Protein AF-A0A1F3VG90-F1 (afdb_monomer)

Mean predicted aligned error: 9.68 Å

Solvent-accessible surface area (backbone atoms only — not comparable to full-atom values): 6444 Å² total; per-residue (Å²): 134,86,88,67,92,71,73,59,68,80,46,56,76,76,42,91,80,84,90,81,76,70,85,91,71,49,64,62,61,49,50,51,70,75,42,74,92,43,56,76,50,49,63,74,41,64,71,52,33,56,51,50,71,76,30,87,61,50,58,59,50,51,52,51,54,49,52,54,54,54,57,71,72,52,80,84,64,96,68,99,64,91,72,73,82,72,80,47,75,47,76,41,86,82,72,130

pLDDT: mean 74.09, std 15.78, range [37.44, 89.69]

Secondary structure (DSSP, 8-state):
-PPPSS-SHHHHTTS-------TTS-HHHHHHHH-TTSEEE-TTSHHHHHHHHH-TTHHHHHHHHHHHHHHHTSTT----S-------EEE-----

Radius of gyration: 15.3 Å; Cα contacts (8 Å, |Δi|>4): 54; chains: 1; bounding box: 39×34×30 Å

Structure (mmCIF, N/CA/C/O backbone):
data_AF-A0A1F3VG90-F1
#
_entry.id   AF-A0A1F3VG90-F1
#
loop_
_atom_site.group_PDB
_atom_site.id
_atom_site.type_symbol
_atom_site.label_atom_id
_atom_site.label_alt_id
_atom_site.label_comp_id
_atom_site.label_asym_id
_atom_site.label_entity_id
_atom_site.label_seq_id
_atom_site.pdbx_PDB_ins_code
_atom_site.Cartn_x
_atom_site.Cartn_y
_atom_site.Cartn_z
_atom_site.occupancy
_atom_site.B_iso_or_equiv
_atom_site.auth_seq_id
_atom_site.auth_comp_id
_atom_site.auth_asym_id
_atom_site.auth_atom_id
_atom_site.pdbx_PDB_model_num
ATOM 1 N N . MET A 1 1 ? -16.335 -15.350 -6.084 1.00 60.41 1 MET A N 1
ATOM 2 C CA . MET A 1 1 ? -15.140 -14.924 -5.319 1.00 60.41 1 MET A CA 1
ATOM 3 C C . MET A 1 1 ? -14.908 -15.954 -4.221 1.00 60.41 1 MET A C 1
ATOM 5 O O . MET A 1 1 ? -15.883 -16.378 -3.618 1.00 60.41 1 MET A O 1
ATOM 9 N N . PHE A 1 2 ? -13.682 -16.444 -4.023 1.00 65.12 2 PHE A N 1
ATOM 10 C CA . PHE A 1 2 ? -13.421 -17.503 -3.038 1.00 65.12 2 PHE A CA 1
ATOM 11 C C . PHE A 1 2 ? -13.408 -16.935 -1.618 1.00 65.12 2 PHE A C 1
ATOM 13 O O . PHE A 1 2 ? -12.694 -15.965 -1.357 1.00 65.12 2 PHE A O 1
ATOM 20 N N . ASN A 1 3 ? -14.166 -17.554 -0.710 1.00 67.31 3 ASN A N 1
ATOM 21 C CA . ASN A 1 3 ? -14.168 -17.183 0.700 1.00 67.31 3 ASN A CA 1
ATOM 22 C C . ASN A 1 3 ? -12.856 -17.650 1.353 1.00 67.31 3 ASN A C 1
ATOM 24 O O . ASN A 1 3 ? -12.504 -18.830 1.274 1.00 67.31 3 ASN A O 1
ATOM 28 N N . ARG A 1 4 ? -12.092 -16.727 1.944 1.00 74.81 4 ARG A N 1
ATOM 29 C CA . ARG A 1 4 ? -10.828 -17.046 2.626 1.00 74.81 4 ARG A CA 1
ATOM 30 C C . ARG A 1 4 ? -11.132 -17.417 4.077 1.00 74.81 4 ARG A C 1
ATOM 32 O O . ARG A 1 4 ? -11.930 -16.758 4.724 1.00 74.81 4 ARG A O 1
ATOM 39 N N . ILE A 1 5 ? -10.452 -18.441 4.595 1.00 80.44 5 ILE A N 1
ATOM 40 C CA . ILE A 1 5 ? -10.623 -18.911 5.985 1.00 80.44 5 ILE A CA 1
ATOM 41 C C . ILE A 1 5 ? -10.158 -17.847 6.997 1.00 80.44 5 IL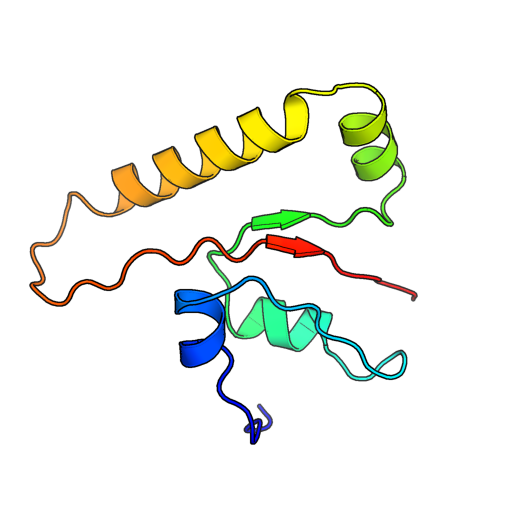E A C 1
ATOM 43 O O . ILE A 1 5 ? -10.681 -17.760 8.102 1.00 80.44 5 ILE A O 1
ATOM 47 N N . ILE A 1 6 ? -9.173 -17.025 6.619 1.00 78.06 6 ILE A N 1
ATOM 48 C CA . ILE A 1 6 ? -8.591 -15.993 7.479 1.00 78.06 6 ILE A CA 1
ATOM 49 C C . ILE A 1 6 ? -9.231 -14.641 7.155 1.00 78.06 6 ILE A C 1
ATOM 51 O O . ILE A 1 6 ? -9.101 -14.152 6.031 1.00 78.06 6 ILE A O 1
ATOM 55 N N . SER A 1 7 ? -9.855 -14.020 8.158 1.00 80.88 7 SER A N 1
ATOM 56 C CA . SER A 1 7 ? -10.241 -12.607 8.105 1.00 80.88 7 SER A CA 1
ATOM 57 C C . SER A 1 7 ? -9.020 -11.738 8.394 1.00 80.88 7 SER A C 1
ATOM 59 O O . SER A 1 7 ? -8.432 -11.821 9.471 1.00 80.88 7 SER A O 1
ATOM 61 N N . LEU A 1 8 ? -8.610 -10.922 7.420 1.00 79.88 8 LEU A N 1
ATOM 62 C CA . LEU A 1 8 ? -7.483 -10.004 7.594 1.00 79.88 8 LEU A CA 1
ATOM 63 C C . LEU A 1 8 ? -7.870 -8.725 8.340 1.00 79.88 8 LEU A C 1
ATOM 65 O O . LEU A 1 8 ? -7.004 -8.107 8.945 1.00 79.88 8 LEU A O 1
ATOM 69 N N . GLU A 1 9 ? -9.143 -8.338 8.336 1.00 79.38 9 GLU A N 1
ATOM 70 C CA . GLU A 1 9 ? -9.616 -7.078 8.922 1.00 79.38 9 GLU A CA 1
ATOM 71 C C . GLU A 1 9 ? -9.355 -6.998 10.433 1.00 79.38 9 GLU A C 1
ATOM 73 O O . GLU A 1 9 ? -8.826 -6.006 10.931 1.00 79.38 9 GLU A O 1
ATOM 78 N N . SER A 1 10 ? -9.612 -8.092 11.157 1.00 80.75 10 SER A N 1
ATOM 79 C CA . SER A 1 10 ? -9.350 -8.176 12.600 1.00 80.75 10 SER A CA 1
ATOM 80 C C . SER A 1 10 ? -7.861 -8.135 12.954 1.00 80.75 10 SER A C 1
ATOM 82 O O . SER A 1 10 ? -7.497 -7.777 14.074 1.00 80.75 10 SER A O 1
ATOM 84 N N . ILE A 1 11 ? -6.995 -8.518 12.014 1.00 81.62 11 ILE A N 1
ATOM 85 C CA . ILE A 1 11 ? -5.545 -8.550 12.203 1.00 81.62 11 ILE A CA 1
ATOM 86 C C . ILE A 1 11 ? -4.949 -7.184 11.853 1.00 81.62 11 ILE A C 1
ATOM 88 O O . ILE A 1 11 ? -4.121 -6.671 12.605 1.00 81.62 11 ILE A O 1
ATOM 92 N N . LEU A 1 12 ? -5.401 -6.593 10.746 1.00 81.38 12 LEU A N 1
ATOM 93 C CA . LEU A 1 12 ? -4.940 -5.302 10.237 1.00 81.38 12 LEU A CA 1
ATOM 94 C C . LEU A 1 12 ? -5.286 -4.141 11.175 1.00 81.38 12 LEU A C 1
ATOM 96 O O . LEU A 1 12 ? -4.508 -3.198 11.254 1.00 81.38 12 LEU A O 1
ATOM 100 N N . SER A 1 13 ? -6.370 -4.243 11.951 1.00 78.94 13 SER A N 1
ATOM 101 C CA . SER A 1 13 ? -6.702 -3.249 12.986 1.00 78.94 13 SER A CA 1
ATOM 102 C C . SER A 1 13 ? -5.717 -3.215 14.159 1.00 78.94 13 SER A C 1
ATOM 104 O O . SER A 1 13 ? -5.711 -2.262 14.934 1.00 78.94 13 SER A O 1
ATOM 106 N N . ARG A 1 14 ? -4.889 -4.256 14.324 1.00 80.44 14 ARG A N 1
ATOM 107 C CA . ARG A 1 14 ? -3.941 -4.370 15.445 1.00 80.44 14 ARG A CA 1
ATOM 108 C C . ARG A 1 14 ? -2.484 -4.308 15.016 1.00 80.44 14 ARG A C 1
ATOM 110 O O . ARG A 1 14 ? -1.634 -3.965 15.833 1.00 80.44 14 ARG A O 1
ATOM 117 N N . LYS A 1 15 ? -2.173 -4.732 13.791 1.00 80.75 15 LYS A N 1
ATOM 118 C CA . LYS A 1 15 ? -0.795 -4.855 13.310 1.00 80.75 15 LYS A CA 1
ATOM 119 C C . LYS A 1 15 ? -0.703 -4.893 11.792 1.00 80.75 15 LYS A C 1
ATOM 121 O O . LYS A 1 15 ? -1.587 -5.397 11.103 1.00 80.75 15 LYS A O 1
ATOM 126 N N . SER A 1 16 ? 0.455 -4.488 11.291 1.00 81.38 16 SER A N 1
ATOM 127 C CA . SER A 1 16 ? 0.853 -4.709 9.904 1.00 81.38 16 SER A CA 1
ATOM 128 C C . SER A 1 16 ? 1.118 -6.195 9.649 1.00 81.38 16 SER A C 1
ATOM 130 O O . SER A 1 16 ? 1.690 -6.897 10.489 1.00 81.38 16 SER A O 1
ATOM 132 N N . VAL A 1 17 ? 0.710 -6.687 8.479 1.00 83.31 17 VAL A N 1
ATOM 133 C CA . VAL A 1 17 ? 0.843 -8.101 8.104 1.00 83.31 17 VAL A CA 1
ATOM 134 C C . VAL A 1 17 ? 1.520 -8.223 6.750 1.00 83.31 17 VAL A C 1
ATOM 136 O O . VAL A 1 17 ? 1.149 -7.547 5.794 1.00 83.31 17 VAL A O 1
ATOM 139 N N . PHE A 1 18 ? 2.465 -9.154 6.647 1.00 82.06 18 PHE A N 1
ATOM 140 C CA . PHE A 1 18 ? 3.014 -9.577 5.366 1.00 82.06 18 PHE A CA 1
ATOM 141 C C . PHE A 1 18 ? 2.236 -10.780 4.830 1.00 82.06 18 PHE A C 1
ATOM 143 O O . PHE A 1 18 ? 2.204 -11.842 5.454 1.00 82.06 18 PHE A O 1
ATOM 150 N N . LEU A 1 19 ? 1.616 -10.625 3.657 1.00 81.38 19 LEU A N 1
ATOM 151 C CA . LEU A 1 19 ? 0.924 -11.721 2.982 1.00 81.38 19 LEU A CA 1
ATOM 152 C C . LEU A 1 19 ? 1.883 -12.468 2.048 1.00 81.38 19 LEU A C 1
ATOM 154 O O . LEU A 1 19 ? 2.146 -12.045 0.919 1.00 81.38 19 LEU A O 1
ATOM 158 N N . PHE A 1 20 ? 2.370 -13.618 2.505 1.00 81.06 20 PHE A N 1
ATOM 159 C CA . PHE A 1 20 ? 3.204 -14.513 1.706 1.00 81.06 20 PHE A CA 1
ATOM 160 C C . PHE A 1 20 ? 2.381 -15.597 0.998 1.00 81.06 20 PHE A C 1
ATOM 162 O O . PHE A 1 20 ? 1.242 -15.889 1.353 1.00 81.06 20 PHE A O 1
ATOM 169 N N . GLY A 1 21 ? 2.967 -16.202 -0.035 1.00 81.62 21 GLY A N 1
ATOM 170 C CA . GLY A 1 21 ? 2.411 -17.378 -0.702 1.00 81.62 21 GLY A CA 1
ATOM 171 C C . GLY A 1 21 ? 2.962 -17.580 -2.117 1.00 81.62 21 GLY A C 1
ATOM 172 O O . GLY A 1 21 ? 3.550 -16.645 -2.677 1.00 81.62 21 GLY A O 1
ATOM 173 N N . PRO A 1 22 ? 2.737 -18.759 -2.730 1.00 84.12 22 PRO A N 1
ATOM 174 C CA . PRO A 1 22 ? 3.255 -19.106 -4.056 1.00 84.12 22 PRO A CA 1
ATOM 175 C C . PRO A 1 22 ? 2.887 -18.076 -5.126 1.00 84.12 22 PRO A C 1
ATOM 177 O O . PRO A 1 22 ? 1.899 -17.346 -4.985 1.00 84.12 22 PRO A O 1
ATOM 180 N N . ARG A 1 23 ? 3.663 -17.993 -6.209 1.00 78.94 23 ARG A N 1
ATOM 181 C CA . ARG A 1 23 ? 3.337 -17.111 -7.345 1.00 78.94 23 ARG A CA 1
ATOM 182 C C . ARG A 1 23 ? 1.993 -17.502 -7.967 1.00 78.94 23 ARG A C 1
ATOM 184 O O . ARG A 1 23 ? 1.523 -18.614 -7.770 1.00 78.94 23 ARG A O 1
ATOM 191 N N . GLN A 1 24 ? 1.352 -16.550 -8.650 1.00 79.12 24 GLN A N 1
ATOM 192 C CA . GLN A 1 24 ? 0.118 -16.786 -9.416 1.00 79.12 24 GLN A CA 1
ATOM 193 C C . GLN A 1 24 ? -1.118 -17.244 -8.600 1.00 79.12 24 GLN A C 1
ATOM 195 O O . GLN A 1 24 ? -2.148 -17.593 -9.155 1.00 79.12 24 GLN A O 1
ATOM 200 N N . THR A 1 25 ? -1.078 -17.151 -7.267 1.00 81.31 25 THR A N 1
ATOM 201 C CA . THR A 1 25 ? -2.202 -17.488 -6.359 1.00 81.31 25 THR A CA 1
ATOM 202 C C . THR A 1 25 ? -3.230 -16.361 -6.168 1.00 81.31 25 THR A C 1
ATOM 204 O O . THR A 1 25 ? -4.059 -16.409 -5.256 1.00 81.31 25 THR A O 1
ATOM 207 N N . GLY A 1 26 ? -3.150 -15.302 -6.981 1.00 82.62 26 GLY A N 1
ATOM 208 C CA . GLY A 1 26 ? -4.110 -14.194 -6.961 1.00 82.62 26 GLY A CA 1
ATOM 209 C C . GLY A 1 26 ? -4.081 -13.320 -5.701 1.00 82.62 26 GLY A C 1
ATOM 210 O O . GLY A 1 26 ? -5.058 -12.632 -5.434 1.00 82.62 26 GLY A O 1
ATOM 211 N N . LYS A 1 27 ? -2.993 -13.330 -4.912 1.00 85.50 27 LYS A N 1
ATOM 212 C CA . LYS A 1 27 ? -2.862 -12.524 -3.676 1.00 85.50 27 LYS A CA 1
ATOM 213 C C . LYS A 1 27 ? -3.150 -11.039 -3.925 1.00 85.50 27 LYS A C 1
ATOM 215 O O . LYS A 1 27 ? -4.026 -10.479 -3.281 1.00 85.50 27 LYS A O 1
ATOM 220 N N . 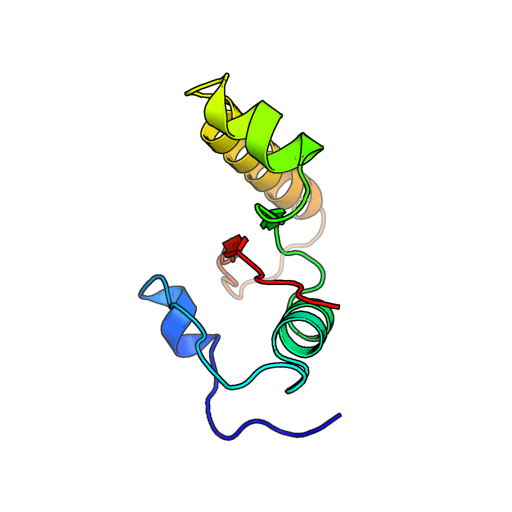SER A 1 28 ? -2.459 -10.433 -4.894 1.00 82.56 28 SER A N 1
ATOM 221 C CA . SER A 1 28 ? -2.641 -9.022 -5.258 1.00 82.56 28 SER A CA 1
ATOM 222 C C . SER A 1 28 ? -4.062 -8.738 -5.740 1.00 82.56 28 SER A C 1
ATOM 224 O O . SER A 1 28 ? -4.674 -7.778 -5.294 1.00 82.56 28 SER A O 1
ATOM 226 N N . THR A 1 29 ? -4.606 -9.608 -6.596 1.00 85.75 29 THR A N 1
ATOM 227 C CA . THR A 1 29 ? -5.976 -9.500 -7.117 1.00 85.75 29 THR A CA 1
ATOM 228 C C . THR A 1 29 ? -7.013 -9.556 -5.998 1.00 85.75 29 THR A C 1
ATOM 230 O O . THR A 1 29 ? -7.958 -8.777 -5.992 1.00 85.75 29 THR A O 1
ATOM 233 N N . TRP A 1 30 ? -6.825 -10.447 -5.025 1.00 84.50 30 TRP A N 1
ATOM 234 C CA . TRP A 1 30 ? -7.716 -10.571 -3.877 1.00 84.50 30 TRP A CA 1
ATOM 235 C C . TRP A 1 30 ? -7.634 -9.343 -2.959 1.00 84.50 30 TRP A C 1
ATOM 237 O O . TRP A 1 30 ? -8.671 -8.825 -2.563 1.00 84.50 30 TRP A O 1
ATOM 247 N N . LEU A 1 31 ? -6.428 -8.826 -2.694 1.00 82.44 31 LEU A N 1
ATOM 248 C CA . LEU A 1 31 ? -6.237 -7.585 -1.934 1.00 82.44 31 LEU A CA 1
ATOM 249 C C . LEU A 1 31 ? -6.893 -6.383 -2.629 1.00 82.44 31 LEU A C 1
ATOM 251 O O . LEU A 1 31 ? -7.519 -5.582 -1.949 1.00 82.44 31 LEU A O 1
ATOM 255 N N . MET A 1 32 ? -6.772 -6.268 -3.956 1.00 83.75 32 MET A N 1
ATOM 256 C CA . MET A 1 32 ? -7.411 -5.217 -4.769 1.00 83.75 32 MET A CA 1
ATOM 257 C C . MET A 1 32 ? -8.937 -5.285 -4.750 1.00 83.75 32 MET A C 1
ATOM 259 O O . MET A 1 32 ? -9.594 -4.253 -4.696 1.00 83.75 32 MET A O 1
ATOM 263 N N . ALA A 1 33 ? -9.501 -6.493 -4.768 1.00 84.88 33 ALA A N 1
ATOM 264 C CA . ALA A 1 33 ? -10.946 -6.680 -4.696 1.00 84.88 33 ALA A CA 1
ATOM 265 C C . ALA A 1 33 ? -11.507 -6.420 -3.288 1.00 84.88 33 ALA A C 1
ATOM 267 O O . ALA A 1 33 ? -12.595 -5.870 -3.164 1.00 84.88 33 ALA A O 1
ATOM 268 N N . GLN A 1 34 ? -10.782 -6.820 -2.238 1.00 82.94 34 GLN A N 1
ATOM 269 C CA . GLN A 1 34 ? -11.239 -6.683 -0.852 1.00 82.94 34 GLN A CA 1
ATOM 270 C C . GLN A 1 34 ? -11.060 -5.260 -0.303 1.00 82.94 34 GLN A C 1
ATOM 272 O O . GLN A 1 34 ? -11.855 -4.828 0.528 1.00 82.94 34 GLN A O 1
ATOM 277 N N . TYR A 1 35 ? -10.029 -4.539 -0.752 1.00 82.06 35 TYR A N 1
ATOM 278 C CA . TYR A 1 35 ? -9.667 -3.220 -0.228 1.00 82.06 35 TYR A CA 1
ATOM 279 C C . TYR A 1 35 ? -9.561 -2.161 -1.337 1.00 82.06 35 TYR A C 1
ATOM 281 O O . TYR A 1 35 ? -8.513 -1.545 -1.503 1.00 82.06 35 TYR A O 1
ATOM 289 N N . PRO A 1 36 ? -10.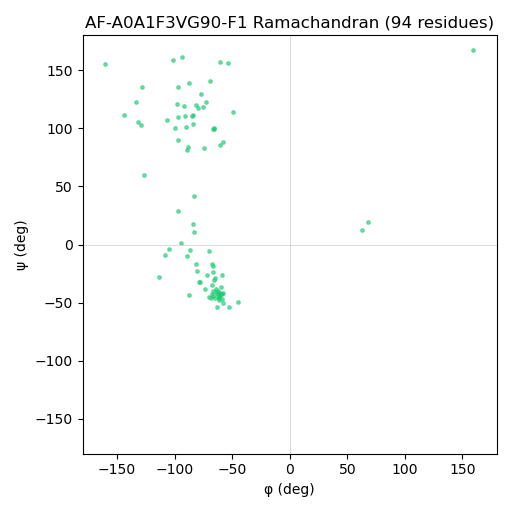636 -1.896 -2.098 1.00 80.94 36 PRO A N 1
ATOM 290 C CA . PRO A 1 36 ? -10.583 -0.979 -3.242 1.00 80.94 36 PRO A CA 1
ATOM 291 C C . PRO A 1 36 ? -10.143 0.447 -2.867 1.00 80.94 36 PRO A C 1
ATOM 293 O O . PRO A 1 36 ? -9.551 1.141 -3.689 1.00 80.94 36 PRO A O 1
ATOM 296 N N . ASN A 1 37 ? -10.376 0.854 -1.616 1.00 82.00 37 ASN A N 1
ATOM 297 C CA . ASN A 1 37 ? -10.024 2.168 -1.075 1.00 82.00 37 ASN A CA 1
ATOM 298 C C . ASN A 1 37 ? -8.694 2.155 -0.298 1.00 82.00 37 ASN A C 1
ATOM 300 O O . ASN A 1 37 ? -8.539 2.914 0.652 1.00 82.00 37 ASN A O 1
ATOM 304 N N . ALA A 1 38 ? -7.758 1.268 -0.644 1.00 83.12 38 ALA A N 1
ATOM 305 C CA . ALA A 1 38 ? -6.438 1.181 -0.019 1.00 83.12 38 ALA A CA 1
ATOM 306 C C . ALA A 1 38 ? -5.333 1.826 -0.873 1.00 83.12 38 ALA A C 1
ATOM 308 O O . ALA A 1 38 ? -5.457 1.966 -2.092 1.00 83.12 38 ALA A O 1
ATOM 309 N N . LEU A 1 39 ? -4.216 2.181 -0.231 1.00 84.56 39 LEU A N 1
ATOM 310 C CA . LEU A 1 39 ? -3.037 2.710 -0.913 1.00 84.56 39 LEU A CA 1
ATOM 311 C C . LEU A 1 39 ? -2.171 1.557 -1.448 1.00 84.56 39 LEU A C 1
ATOM 313 O O . LEU A 1 39 ? -1.552 0.800 -0.693 1.00 84.56 39 LEU A O 1
ATOM 317 N N . TYR A 1 40 ? -2.110 1.425 -2.775 1.00 85.88 40 TYR A N 1
ATOM 318 C CA . TYR A 1 40 ? -1.329 0.385 -3.449 1.00 85.88 40 TYR A CA 1
ATOM 319 C C . TYR A 1 40 ? 0.033 0.902 -3.900 1.00 85.88 40 TYR A C 1
ATOM 321 O O . TYR A 1 40 ? 0.139 1.617 -4.896 1.00 85.88 40 TYR A O 1
ATOM 329 N N . VAL A 1 41 ? 1.092 0.432 -3.241 1.00 85.44 41 VAL A N 1
ATOM 330 C CA . VAL A 1 41 ? 2.473 0.751 -3.617 1.00 85.44 41 VAL A CA 1
ATOM 331 C C . VAL A 1 41 ? 3.121 -0.473 -4.260 1.00 85.44 41 VAL A C 1
ATOM 333 O O . VAL A 1 41 ? 3.441 -1.467 -3.608 1.00 85.44 41 VAL A O 1
ATOM 336 N N . ASN A 1 42 ? 3.323 -0.423 -5.579 1.00 85.50 42 ASN A N 1
ATOM 337 C CA . ASN A 1 42 ? 3.983 -1.501 -6.314 1.00 85.50 42 ASN A CA 1
ATOM 338 C C . ASN A 1 42 ? 5.468 -1.190 -6.532 1.00 85.50 42 ASN A C 1
ATOM 340 O O . ASN A 1 42 ? 5.853 -0.642 -7.566 1.00 85.50 42 ASN A O 1
ATOM 344 N N . LEU A 1 43 ? 6.296 -1.615 -5.579 1.00 84.00 43 LEU A N 1
ATOM 345 C CA . LEU A 1 43 ? 7.751 -1.437 -5.613 1.00 84.00 43 LEU A CA 1
ATOM 346 C C . LEU A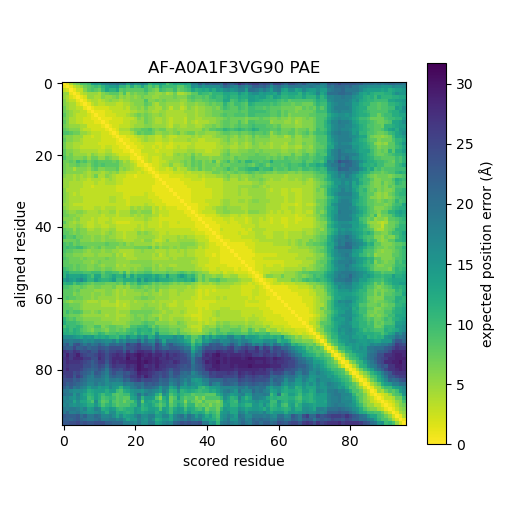 1 43 ? 8.467 -2.288 -6.675 1.00 84.00 43 LEU A C 1
ATOM 348 O O . LEU A 1 43 ? 9.666 -2.134 -6.863 1.00 84.00 43 LEU A O 1
ATOM 352 N N . LEU A 1 44 ? 7.775 -3.178 -7.397 1.00 83.19 44 LEU A N 1
ATOM 353 C CA . LEU A 1 44 ? 8.380 -3.842 -8.558 1.00 83.19 44 LEU A CA 1
ATOM 354 C C . LEU A 1 44 ? 8.348 -2.983 -9.819 1.00 83.19 44 LEU A C 1
ATOM 356 O O . LEU A 1 44 ? 9.039 -3.287 -10.792 1.00 83.19 44 LEU A O 1
ATOM 360 N N . ARG A 1 45 ? 7.516 -1.939 -9.848 1.00 85.38 45 ARG A N 1
ATOM 361 C CA . ARG A 1 45 ? 7.521 -1.008 -10.971 1.00 85.38 45 ARG A CA 1
ATOM 362 C C . ARG A 1 45 ? 8.748 -0.125 -10.838 1.00 85.38 45 ARG A C 1
ATOM 364 O O . ARG A 1 45 ? 8.823 0.658 -9.899 1.00 85.38 45 ARG A O 1
ATOM 371 N N . LYS A 1 46 ? 9.645 -0.197 -11.824 1.00 87.62 46 LYS A N 1
ATOM 372 C CA . LYS A 1 46 ? 10.886 0.589 -11.868 1.00 87.62 46 LYS A CA 1
ATOM 373 C C . LYS A 1 46 ? 10.664 2.061 -11.503 1.00 87.62 46 LYS A C 1
ATOM 375 O O . LYS A 1 46 ? 11.300 2.560 -10.595 1.00 87.62 46 LYS A O 1
ATOM 380 N N . LYS A 1 47 ? 9.678 2.721 -12.122 1.00 87.88 47 LYS A N 1
ATOM 381 C CA . LYS A 1 47 ? 9.360 4.130 -11.836 1.00 87.88 47 LYS A CA 1
ATOM 382 C C . LYS A 1 47 ? 8.985 4.387 -10.369 1.00 87.88 47 LYS A C 1
ATOM 384 O O . LYS A 1 47 ? 9.408 5.390 -9.815 1.00 87.88 47 LYS A O 1
ATOM 389 N N . ALA A 1 48 ? 8.182 3.510 -9.762 1.00 85.56 48 ALA A N 1
ATOM 390 C CA . ALA A 1 48 ? 7.780 3.658 -8.364 1.00 85.56 48 ALA A CA 1
ATOM 391 C C . ALA A 1 48 ? 8.971 3.398 -7.436 1.00 85.56 48 ALA A C 1
ATOM 393 O O . ALA A 1 48 ? 9.228 4.181 -6.532 1.00 85.56 48 ALA A O 1
ATOM 394 N N . PHE A 1 49 ? 9.734 2.338 -7.709 1.00 87.88 49 PHE A N 1
ATOM 395 C CA . PHE A 1 49 ? 10.948 2.023 -6.968 1.00 87.88 49 PHE A CA 1
ATOM 396 C C . PHE A 1 49 ? 11.963 3.168 -7.009 1.00 87.88 49 PHE A C 1
ATOM 398 O O . PHE A 1 49 ? 12.420 3.605 -5.959 1.00 87.88 49 PHE A O 1
ATOM 405 N N . ASP A 1 50 ? 12.269 3.684 -8.200 1.00 89.00 50 ASP A N 1
ATOM 406 C CA . ASP A 1 50 ? 13.221 4.778 -8.389 1.00 89.00 50 ASP A CA 1
ATOM 407 C C . ASP A 1 50 ? 12.737 6.054 -7.683 1.00 89.00 50 ASP A C 1
ATOM 409 O O . ASP A 1 50 ? 13.533 6.746 -7.057 1.00 89.00 50 ASP A O 1
ATOM 413 N N . PHE A 1 51 ? 11.437 6.359 -7.733 1.00 89.31 51 PHE A N 1
ATOM 414 C CA . PHE A 1 51 ? 10.863 7.518 -7.046 1.00 89.31 51 PHE A CA 1
ATOM 415 C C . PHE A 1 51 ? 11.016 7.421 -5.521 1.00 89.31 51 PHE A C 1
ATOM 417 O O . PHE A 1 51 ? 11.601 8.311 -4.909 1.00 89.31 51 PHE A O 1
ATOM 424 N N . PHE A 1 52 ? 10.569 6.317 -4.912 1.00 87.25 52 PHE A N 1
ATOM 425 C CA . PHE A 1 52 ? 10.636 6.152 -3.454 1.00 87.25 52 PHE A CA 1
ATOM 426 C C . PHE A 1 52 ? 12.058 5.918 -2.932 1.00 87.25 52 PHE A C 1
ATOM 428 O O . PHE A 1 52 ? 12.345 6.242 -1.787 1.00 87.25 52 PHE A O 1
ATOM 435 N N . SER A 1 53 ? 12.962 5.375 -3.750 1.00 86.50 53 SER A N 1
ATOM 436 C CA . SER A 1 53 ? 14.354 5.152 -3.332 1.00 86.50 53 SER A CA 1
ATOM 437 C C . SER A 1 53 ? 15.185 6.435 -3.354 1.00 86.50 53 SER A C 1
ATOM 439 O O . SER A 1 53 ? 16.089 6.591 -2.539 1.00 86.50 53 SER A O 1
ATOM 441 N N . ASN A 1 54 ? 14.892 7.355 -4.279 1.00 89.69 54 ASN A N 1
ATOM 442 C CA . ASN A 1 54 ? 15.641 8.606 -4.424 1.00 89.69 54 ASN A CA 1
ATOM 443 C C . ASN A 1 54 ? 15.081 9.753 -3.571 1.00 89.69 54 ASN A C 1
ATOM 445 O O . ASN A 1 54 ? 15.705 10.808 -3.478 1.00 89.69 54 ASN A O 1
ATOM 449 N N . THR A 1 55 ? 13.906 9.588 -2.965 1.00 87.81 55 THR A N 1
ATOM 450 C CA . THR A 1 55 ? 13.256 10.628 -2.162 1.00 87.81 55 THR A CA 1
ATOM 451 C C . THR A 1 55 ? 12.792 10.038 -0.837 1.00 87.81 55 THR A C 1
ATOM 453 O O . THR A 1 55 ? 11.799 9.319 -0.793 1.00 87.81 55 THR A O 1
ATOM 456 N N . HIS A 1 56 ? 13.515 10.356 0.240 1.00 80.94 56 HIS A N 1
ATOM 457 C CA . HIS A 1 56 ? 13.284 9.790 1.575 1.00 80.94 56 HIS A CA 1
ATOM 458 C C . HIS A 1 56 ? 11.854 10.040 2.090 1.00 80.94 56 HIS A C 1
ATOM 460 O O . HIS A 1 56 ? 11.209 9.113 2.569 1.00 80.94 56 HIS A O 1
ATOM 466 N N . ASP A 1 57 ? 11.319 11.246 1.878 1.00 88.19 57 ASP A N 1
ATOM 467 C CA . ASP A 1 57 ? 10.028 11.664 2.455 1.00 88.19 57 ASP A CA 1
ATOM 468 C C . ASP A 1 57 ? 8.833 11.436 1.514 1.00 88.19 57 ASP A C 1
ATOM 470 O O . ASP A 1 57 ? 7.689 11.773 1.834 1.00 88.19 57 ASP A O 1
ATOM 474 N N . ALA A 1 58 ? 9.072 10.880 0.320 1.00 87.62 58 ALA A N 1
ATOM 475 C CA . ALA A 1 58 ? 8.029 10.715 -0.692 1.00 87.62 58 ALA A CA 1
ATOM 476 C C . ALA A 1 58 ? 6.919 9.769 -0.222 1.00 87.62 58 ALA A C 1
ATOM 478 O O . ALA A 1 58 ? 5.740 10.046 -0.436 1.00 87.62 58 ALA A O 1
ATOM 479 N N . LEU A 1 59 ? 7.291 8.671 0.443 1.00 85.62 59 LEU A N 1
ATOM 480 C CA . LEU A 1 59 ? 6.330 7.694 0.947 1.00 85.62 59 LEU A CA 1
ATOM 481 C C . LEU A 1 59 ? 5.468 8.293 2.067 1.00 85.62 59 LEU A C 1
ATOM 483 O O . LEU A 1 59 ? 4.251 8.133 2.052 1.00 85.62 59 LEU A O 1
ATOM 487 N N . GLU A 1 60 ? 6.084 9.009 3.010 1.00 86.69 60 GLU A N 1
ATOM 488 C CA . GLU A 1 60 ? 5.368 9.663 4.113 1.00 86.69 60 GLU A CA 1
ATOM 489 C C . GLU A 1 60 ? 4.409 10.737 3.600 1.00 86.69 60 GLU A C 1
ATOM 491 O O . GLU A 1 60 ? 3.254 10.807 4.030 1.00 86.69 60 GLU A O 1
ATOM 496 N N . SER A 1 61 ? 4.857 11.528 2.625 1.00 89.38 61 SER A N 1
ATOM 497 C CA . SER A 1 61 ? 4.028 12.540 1.971 1.00 89.38 61 SER A CA 1
ATOM 498 C C . SER A 1 61 ? 2.825 11.906 1.274 1.00 89.38 61 SER A C 1
ATOM 500 O O . SER A 1 61 ? 1.699 12.376 1.429 1.00 89.38 61 SER A O 1
ATOM 502 N N . GLU A 1 62 ? 3.036 10.810 0.543 1.00 87.94 62 GLU A N 1
ATOM 503 C CA . GLU A 1 62 ? 1.964 10.115 -0.172 1.00 87.94 62 GLU A CA 1
ATOM 504 C C . GLU A 1 62 ? 0.955 9.467 0.784 1.00 87.94 62 GLU A C 1
ATOM 506 O O . GLU A 1 62 ? -0.253 9.580 0.565 1.00 87.94 62 GLU A O 1
ATOM 511 N N . ILE A 1 63 ? 1.426 8.878 1.888 1.00 86.44 63 ILE A N 1
ATOM 512 C CA . ILE A 1 63 ? 0.563 8.369 2.964 1.00 86.44 63 ILE A CA 1
ATOM 513 C C . ILE A 1 63 ? -0.251 9.510 3.584 1.00 86.44 63 ILE A C 1
ATOM 515 O O . ILE A 1 63 ? -1.463 9.378 3.739 1.00 86.44 63 ILE A O 1
ATOM 519 N N . THR A 1 64 ? 0.384 10.642 3.893 1.00 87.50 64 THR A N 1
ATOM 520 C CA . THR A 1 64 ? -0.279 11.805 4.505 1.00 87.50 64 THR A CA 1
ATOM 521 C C . THR A 1 64 ? -1.371 12.366 3.595 1.00 87.50 64 THR A C 1
ATOM 523 O O . THR A 1 64 ? -2.507 12.567 4.026 1.00 87.50 64 THR A O 1
ATOM 526 N N . ILE A 1 65 ? -1.060 12.564 2.310 1.00 88.12 65 ILE A N 1
ATOM 527 C CA . ILE A 1 65 ? -2.025 13.026 1.301 1.00 88.12 65 ILE A CA 1
ATOM 528 C C . ILE A 1 65 ? -3.197 12.047 1.190 1.00 88.12 65 ILE A C 1
ATOM 530 O O . ILE A 1 65 ? -4.354 12.467 1.098 1.00 88.12 65 ILE A O 1
ATOM 534 N N . PHE A 1 66 ? -2.910 10.747 1.202 1.00 86.31 66 PHE A N 1
ATOM 535 C CA . PHE A 1 66 ? -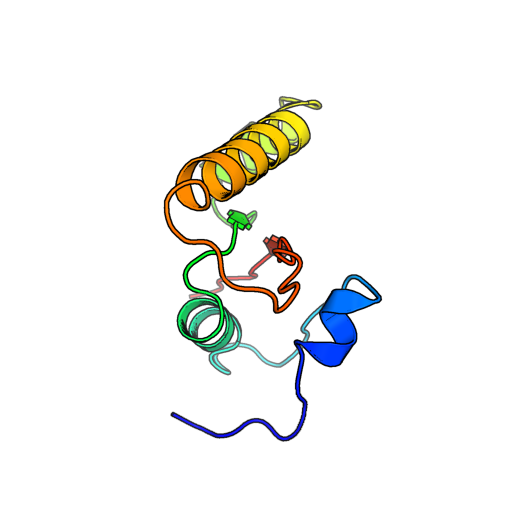3.928 9.712 1.110 1.00 86.31 66 PHE A CA 1
ATOM 536 C C . PHE A 1 66 ? -4.869 9.708 2.323 1.00 86.31 66 PHE A C 1
ATOM 538 O O . PHE A 1 66 ? -6.085 9.700 2.134 1.00 86.31 66 PHE A O 1
ATOM 545 N N . CYS A 1 67 ? -4.336 9.787 3.545 1.00 82.69 67 CYS A N 1
ATOM 546 C CA . CYS A 1 67 ? -5.143 9.873 4.766 1.00 82.69 67 CYS A CA 1
ATOM 547 C C . CYS A 1 67 ? -6.059 11.108 4.755 1.00 82.69 67 CYS A C 1
ATOM 549 O O . CYS A 1 67 ? -7.268 10.970 4.939 1.00 82.69 67 CYS A O 1
ATOM 551 N N . ASN A 1 68 ? -5.528 12.284 4.402 1.00 84.56 68 ASN A N 1
ATOM 552 C CA . ASN A 1 68 ? -6.323 13.517 4.301 1.00 84.56 68 ASN A CA 1
ATOM 553 C C . ASN A 1 68 ? -7.462 13.397 3.269 1.00 84.56 68 ASN A C 1
ATOM 555 O O . ASN A 1 68 ? -8.562 13.927 3.453 1.00 84.56 68 ASN A O 1
ATOM 559 N N . LYS A 1 69 ? -7.220 12.688 2.160 1.00 82.19 69 LYS A N 1
ATOM 560 C CA . LYS A 1 69 ? -8.237 12.451 1.127 1.00 82.19 69 LYS A CA 1
ATOM 561 C C . LYS A 1 69 ? -9.374 11.556 1.626 1.00 82.19 69 LYS A C 1
ATOM 563 O O . LYS A 1 69 ? -10.518 11.758 1.230 1.00 82.19 69 LYS A O 1
ATOM 568 N N . ILE A 1 70 ? -9.072 10.581 2.481 1.00 77.44 70 ILE A N 1
ATOM 569 C CA . ILE A 1 70 ? -10.090 9.713 3.079 1.00 77.44 70 ILE A CA 1
ATOM 570 C C . ILE A 1 70 ? -10.963 10.512 4.056 1.00 77.44 70 ILE A C 1
ATOM 572 O O . ILE A 1 70 ? -12.189 10.451 3.963 1.00 77.44 70 ILE A O 1
ATOM 576 N N . GLU A 1 71 ? -10.359 11.319 4.928 1.00 70.88 71 GLU A N 1
ATOM 577 C CA . GLU A 1 71 ? -11.085 12.114 5.931 1.00 70.88 71 GLU A CA 1
ATOM 578 C C . GLU A 1 71 ? -12.042 13.125 5.285 1.00 70.88 71 GLU A C 1
ATOM 580 O O . GLU A 1 71 ? -13.217 13.203 5.646 1.00 70.88 71 GLU A O 1
ATOM 585 N N . THR A 1 72 ? -11.583 13.828 4.250 1.00 66.00 72 THR A N 1
ATOM 586 C CA . THR A 1 72 ? -12.395 14.817 3.515 1.00 66.00 72 THR A CA 1
ATOM 587 C C . THR A 1 72 ? -13.559 14.207 2.728 1.00 66.00 72 THR A C 1
ATOM 589 O O . THR A 1 72 ? -14.511 14.913 2.407 1.00 66.00 72 THR A O 1
ATOM 592 N N . SER A 1 73 ? -13.530 12.898 2.456 1.00 58.50 73 SER A N 1
ATOM 593 C CA . SER A 1 73 ? -14.639 12.168 1.823 1.00 58.50 73 SER A CA 1
ATOM 594 C C . SER A 1 73 ? -15.693 11.642 2.809 1.00 58.50 73 SER A C 1
ATOM 596 O O . SER A 1 73 ? -16.710 11.114 2.373 1.00 58.50 73 SER A O 1
ATOM 598 N N . SER A 1 74 ? -15.470 11.795 4.122 1.0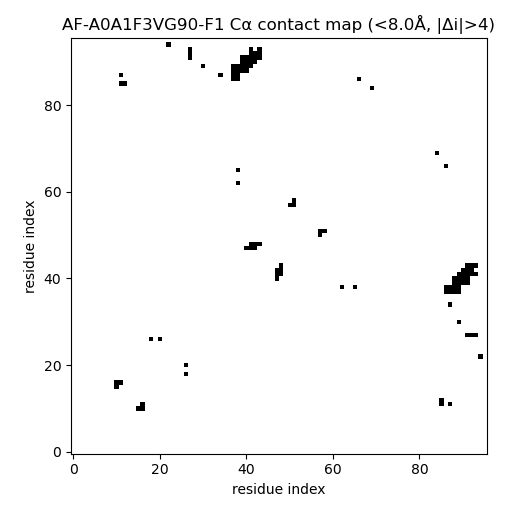0 55.88 74 SER A N 1
ATOM 599 C CA . SER A 1 74 ? -16.342 11.268 5.188 1.00 55.88 74 SER A CA 1
ATOM 600 C C . SER A 1 74 ? -17.216 12.324 5.884 1.00 55.88 74 SER A C 1
ATOM 602 O O . SER A 1 74 ? -18.047 11.986 6.719 1.00 55.88 74 SER A O 1
ATOM 604 N N . THR A 1 75 ? -17.079 13.610 5.543 1.00 51.19 75 THR A N 1
ATOM 605 C CA . THR A 1 75 ? -17.787 14.712 6.228 1.00 51.19 75 THR A CA 1
ATOM 606 C C . THR A 1 75 ? -19.219 14.961 5.714 1.00 51.19 75 THR A C 1
ATOM 608 O O . THR A 1 75 ? -19.779 16.021 5.979 1.00 51.19 75 THR A O 1
ATOM 611 N N . SER A 1 76 ? -19.845 14.017 4.998 1.00 47.94 76 SER A N 1
ATOM 612 C CA . SER A 1 76 ? -21.243 14.149 4.547 1.00 47.94 76 SER A CA 1
ATOM 613 C C . SER A 1 76 ? -22.254 13.250 5.248 1.00 47.94 76 SER A C 1
ATOM 615 O O . SER A 1 76 ? -23.435 13.495 5.048 1.00 47.94 76 SER A O 1
ATOM 617 N N . ASP A 1 77 ? -21.861 12.273 6.074 1.00 40.62 77 ASP A N 1
ATOM 618 C CA . ASP A 1 77 ? -22.834 11.343 6.663 1.0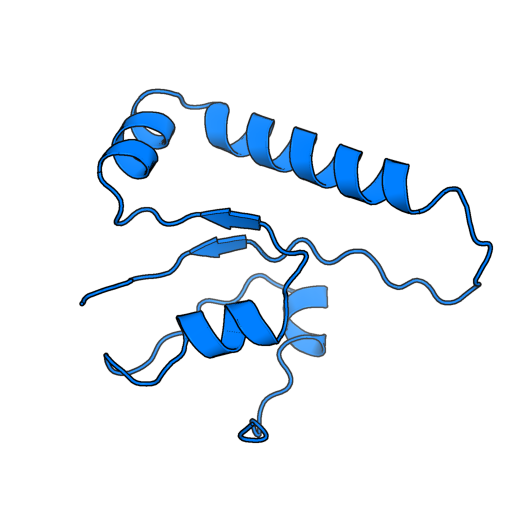0 40.62 77 ASP A CA 1
ATOM 619 C C . ASP A 1 77 ? -22.457 10.957 8.101 1.00 40.62 77 ASP A C 1
ATOM 621 O O . ASP A 1 77 ? -21.461 10.287 8.376 1.00 40.62 77 ASP A O 1
ATOM 625 N N . THR A 1 78 ? -23.267 11.426 9.049 1.00 44.00 78 THR A N 1
ATOM 626 C CA . THR A 1 78 ? -23.262 10.999 10.449 1.00 44.00 78 THR A CA 1
ATOM 627 C C . THR A 1 78 ? -23.704 9.543 10.542 1.00 44.00 78 THR A C 1
ATOM 629 O O . THR A 1 78 ? -24.903 9.299 10.573 1.00 44.00 78 THR A O 1
ATOM 632 N N . AS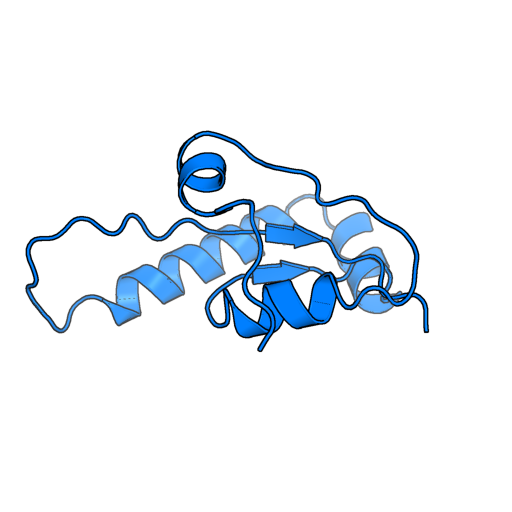P A 1 79 ? -22.771 8.597 10.660 1.00 37.44 79 ASP A N 1
ATOM 633 C CA . ASP A 1 79 ? -23.095 7.242 11.111 1.00 37.44 79 ASP A CA 1
ATOM 634 C C . ASP A 1 79 ? -22.106 6.740 12.172 1.00 37.44 79 ASP A C 1
ATOM 636 O O . ASP A 1 79 ? -20.886 6.704 12.021 1.00 37.44 79 ASP A O 1
ATOM 640 N N . SER A 1 80 ? -22.689 6.380 13.310 1.00 44.88 80 SER A N 1
ATOM 641 C CA . SER A 1 80 ? -22.101 6.162 14.632 1.00 44.88 80 SER A CA 1
ATOM 642 C C . SER A 1 80 ? -21.492 4.771 14.829 1.00 44.88 80 SER A C 1
ATOM 644 O O . SER A 1 80 ? -21.609 4.174 15.898 1.00 44.88 80 SER A O 1
ATOM 646 N N . THR A 1 81 ? -20.790 4.243 13.829 1.00 40.28 81 THR A N 1
ATOM 647 C CA . THR A 1 81 ? -20.005 3.010 13.997 1.00 40.28 81 THR A CA 1
ATOM 648 C C . THR A 1 81 ? -18.598 3.260 13.495 1.00 40.28 81 THR A C 1
ATOM 650 O O . THR A 1 81 ? -18.362 3.321 12.294 1.00 40.28 81 THR A O 1
ATOM 653 N N . GLY A 1 82 ? -17.673 3.453 14.440 1.00 39.19 82 GLY A N 1
ATOM 654 C CA . GLY A 1 82 ? -16.272 3.770 14.186 1.00 39.19 82 GLY A CA 1
ATOM 655 C C . GLY A 1 82 ? -15.587 2.714 13.328 1.00 39.19 82 GLY A C 1
ATOM 656 O O . GLY A 1 82 ? -14.970 1.786 13.846 1.00 39.19 82 GLY A O 1
ATOM 657 N N . ASN A 1 83 ? -15.666 2.875 12.012 1.00 39.53 83 ASN A N 1
ATOM 658 C CA . ASN A 1 83 ? -14.796 2.183 11.088 1.00 39.53 83 ASN A CA 1
ATOM 659 C C . ASN A 1 83 ? -13.559 3.057 10.927 1.00 39.53 83 ASN A C 1
ATOM 661 O O . ASN A 1 83 ? -13.492 3.908 10.041 1.00 39.53 83 ASN A O 1
ATOM 665 N N . ALA A 1 84 ? -12.617 2.902 11.862 1.00 40.91 84 ALA A N 1
ATOM 666 C CA . ALA A 1 84 ? -11.281 3.446 11.704 1.00 40.91 84 ALA A CA 1
ATOM 667 C C . ALA A 1 84 ? -10.796 3.012 10.322 1.00 40.91 84 ALA A C 1
ATOM 669 O O . ALA A 1 84 ? -10.672 1.816 10.052 1.00 40.91 84 ALA A O 1
ATOM 670 N N . THR A 1 85 ? -10.610 3.983 9.434 1.00 45.50 85 THR A N 1
ATOM 671 C CA . THR A 1 85 ? -10.095 3.806 8.083 1.00 45.50 85 THR A CA 1
ATOM 672 C C . THR A 1 85 ? -8.706 3.207 8.194 1.00 45.50 85 THR A C 1
ATOM 674 O O . THR A 1 85 ? -7.702 3.907 8.281 1.00 45.50 85 THR A O 1
ATOM 677 N N . ASN A 1 86 ? -8.664 1.879 8.287 1.00 49.28 86 ASN A N 1
ATOM 678 C CA . ASN A 1 86 ? -7.441 1.112 8.362 1.00 49.28 86 ASN A CA 1
ATOM 679 C C . ASN A 1 86 ? -6.743 1.306 7.017 1.00 49.28 86 ASN A C 1
ATOM 681 O O . ASN A 1 86 ? -7.106 0.690 6.014 1.00 49.28 86 ASN A O 1
ATOM 685 N N . THR A 1 87 ? -5.767 2.210 6.985 1.00 52.25 87 THR A N 1
ATOM 686 C CA . THR A 1 87 ? -4.903 2.427 5.829 1.00 52.25 87 THR A CA 1
ATOM 687 C C . THR A 1 87 ? -4.063 1.172 5.627 1.00 52.25 87 THR A C 1
ATOM 689 O O . THR A 1 87 ? -3.081 0.930 6.325 1.00 52.25 87 THR A O 1
ATOM 692 N N . ILE A 1 88 ? -4.470 0.331 4.679 1.00 57.84 88 ILE A N 1
ATOM 693 C CA . ILE A 1 88 ? -3.742 -0.888 4.332 1.00 57.84 88 ILE A CA 1
ATOM 694 C C . ILE A 1 88 ? -2.759 -0.539 3.221 1.00 57.84 88 ILE A C 1
ATOM 696 O O . ILE A 1 88 ? -3.154 -0.289 2.085 1.00 57.84 88 ILE A O 1
ATOM 700 N N . ILE A 1 89 ? -1.466 -0.547 3.534 1.00 61.00 89 ILE A N 1
ATOM 701 C CA . ILE A 1 89 ? -0.416 -0.405 2.524 1.00 61.00 89 ILE A CA 1
ATOM 702 C C . ILE A 1 89 ? -0.137 -1.787 1.944 1.00 61.00 89 ILE A C 1
ATOM 704 O O . ILE A 1 89 ? 0.412 -2.665 2.616 1.00 61.00 89 ILE A O 1
ATOM 708 N N . VAL A 1 90 ? -0.513 -1.999 0.684 1.00 61.91 90 VAL A N 1
ATOM 709 C CA . VAL A 1 90 ? -0.300 -3.288 0.021 1.00 61.91 90 VAL A CA 1
ATOM 710 C C . VAL A 1 90 ? 0.941 -3.226 -0.862 1.00 61.91 90 VAL A C 1
ATOM 712 O O . VAL A 1 90 ? 0.888 -2.768 -2.005 1.00 61.91 90 VAL A O 1
ATOM 715 N N . ILE A 1 91 ? 2.052 -3.766 -0.361 1.00 62.12 91 ILE A N 1
ATOM 716 C CA . ILE A 1 91 ? 3.267 -3.974 -1.156 1.00 62.12 91 ILE A CA 1
ATOM 717 C C . ILE A 1 91 ? 3.127 -5.299 -1.903 1.00 62.12 91 ILE A C 1
ATOM 719 O O . ILE A 1 91 ? 3.248 -6.384 -1.330 1.00 62.12 91 ILE A O 1
ATOM 723 N N . THR A 1 92 ? 2.839 -5.230 -3.202 1.00 56.25 92 THR A N 1
ATOM 724 C CA . THR A 1 92 ? 2.674 -6.437 -4.023 1.00 56.25 92 THR A CA 1
ATOM 725 C C . THR A 1 92 ? 3.945 -6.788 -4.789 1.00 56.25 92 THR A C 1
ATOM 727 O O . THR A 1 92 ? 4.553 -5.946 -5.446 1.00 56.25 92 THR A O 1
ATOM 730 N N . ARG A 1 93 ? 4.307 -8.079 -4.787 1.00 48.22 93 ARG A N 1
ATOM 731 C CA . ARG A 1 93 ? 5.247 -8.652 -5.756 1.00 48.22 93 ARG A CA 1
ATOM 732 C C . ARG A 1 93 ? 4.464 -9.147 -6.980 1.00 48.22 93 ARG A C 1
ATOM 734 O O . ARG A 1 93 ? 4.150 -10.331 -7.079 1.00 48.22 93 ARG A O 1
ATOM 741 N N . SER A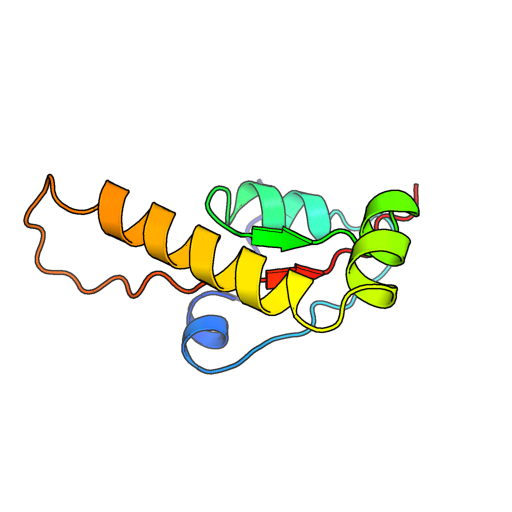 1 94 ? 4.123 -8.248 -7.902 1.00 48.59 94 SER A N 1
ATOM 742 C CA . SER A 1 94 ? 3.579 -8.611 -9.222 1.00 48.59 94 SER A CA 1
ATOM 743 C C . SER A 1 94 ? 4.679 -9.163 -10.141 1.00 48.59 94 SER A C 1
ATOM 745 O O . SER A 1 94 ? 5.253 -8.430 -10.940 1.00 48.59 94 SER A O 1
ATOM 747 N N . GLY A 1 95 ? 5.004 -10.449 -10.013 1.00 49.38 95 GLY A N 1
ATOM 748 C CA . GLY A 1 95 ? 5.651 -11.170 -11.110 1.00 49.38 95 GLY A CA 1
ATOM 749 C C . GLY A 1 95 ? 4.572 -11.600 -12.094 1.00 49.38 95 GLY A C 1
ATOM 750 O O . GLY A 1 95 ? 3.648 -12.288 -11.660 1.00 49.38 95 GLY A O 1
ATOM 751 N N . THR A 1 96 ? 4.685 -11.136 -13.339 1.00 41.66 96 THR A N 1
ATOM 752 C CA . THR A 1 96 ? 3.968 -11.662 -14.512 1.00 41.66 96 THR A CA 1
ATOM 753 C C . THR A 1 96 ? 3.980 -13.181 -14.539 1.00 41.66 96 THR A C 1
ATOM 755 O O . THR A 1 96 ? 5.053 -13.739 -14.202 1.00 41.66 96 THR A O 1
#

Foldseek 3Di:
DDDDPDDCLVVLVPDADDDDDDPPPCPVVVCCVVCVLAAEQACVPPVSVVVCVVDVCPVVVVVVVSVVVVVVVPVPDDDPDDPPPRHHYDHDPDDD

Sequence (96 aa):
MFNRIISLESILSRKSVFLFGPRQTGKSTWLMAQYPNALYVNLLRKKAFDFFSNTHDALESEITIFCNKIETSSTSDTDSTGNATNTIIVITRSGT